Protein AF-A0A1H7JFQ1-F1 (afdb_monomer_lite)

Organism: Olivibacter domesticus (NCBI:txid407022)

Secondary structure 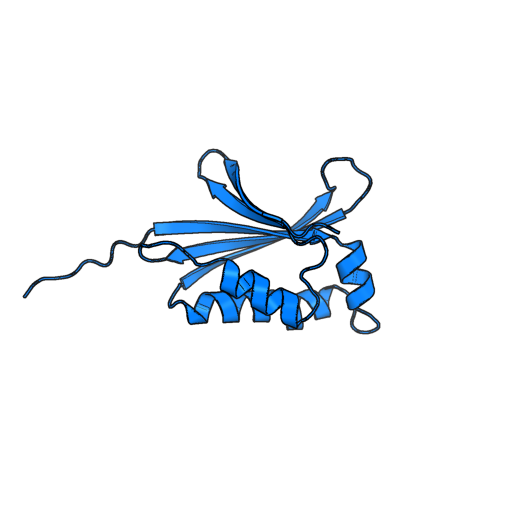(DSSP, 8-state):
--------EEEEEEEEEEHHHHHHHTTTT-HHHHIIIIIHHHHHHHHHTTTPEEEEEEEEEEE-TTSS-EEEEEEEEEEEPSS---HHHHHHHHHHTTTTTT-EEEEEPTTS-EEEEEE---

Structure (mmCIF, N/CA/C/O backbone):
data_AF-A0A1H7JFQ1-F1
#
_entry.id   AF-A0A1H7JFQ1-F1
#
loop_
_atom_site.group_PDB
_atom_site.id
_atom_site.type_symbol
_atom_site.label_atom_id
_atom_site.label_alt_id
_atom_site.label_comp_id
_atom_site.label_asym_id
_atom_site.label_entity_id
_atom_site.label_seq_id
_atom_site.pdbx_PDB_ins_code
_atom_site.Cartn_x
_atom_site.Cartn_y
_atom_site.Cartn_z
_atom_site.occupancy
_atom_site.B_iso_or_equiv
_atom_site.auth_seq_id
_atom_site.auth_comp_id
_atom_site.auth_asym_id
_atom_site.auth_atom_id
_atom_site.pdbx_PDB_model_num
ATOM 1 N N . MET A 1 1 ? 26.469 -10.928 -29.291 1.00 42.22 1 MET A N 1
ATOM 2 C CA . MET A 1 1 ? 25.889 -10.909 -27.932 1.00 42.22 1 MET A CA 1
ATOM 3 C C . MET A 1 1 ? 25.137 -9.595 -27.789 1.00 42.22 1 MET A C 1
ATOM 5 O O . MET A 1 1 ? 25.773 -8.552 -27.781 1.00 42.22 1 MET A O 1
ATOM 9 N N . ILE A 1 2 ? 23.804 -9.613 -27.830 1.00 46.47 2 ILE A N 1
ATOM 10 C CA . ILE A 1 2 ? 23.012 -8.385 -27.673 1.00 46.47 2 ILE A CA 1
ATOM 11 C C . ILE A 1 2 ? 22.909 -8.132 -26.172 1.00 46.47 2 ILE A C 1
ATOM 13 O O . ILE A 1 2 ? 22.222 -8.869 -25.467 1.00 46.47 2 ILE A O 1
ATOM 17 N N . VAL A 1 3 ? 23.624 -7.123 -25.680 1.00 48.66 3 VAL A N 1
ATOM 18 C CA . VAL A 1 3 ? 23.442 -6.617 -24.319 1.00 48.66 3 VAL A CA 1
ATOM 19 C C . VAL A 1 3 ? 22.082 -5.922 -24.296 1.00 48.66 3 VAL A C 1
ATOM 21 O O . VAL A 1 3 ? 21.941 -4.794 -24.762 1.00 48.66 3 VAL A O 1
ATOM 24 N N . LYS A 1 4 ? 21.044 -6.621 -23.824 1.00 49.31 4 LYS A N 1
ATOM 25 C CA . LYS A 1 4 ? 19.767 -5.983 -23.496 1.00 49.31 4 LYS A CA 1
ATOM 26 C C . LYS A 1 4 ? 20.011 -5.139 -22.254 1.00 49.31 4 LYS A C 1
ATOM 28 O O . LYS A 1 4 ? 20.088 -5.686 -21.162 1.00 49.31 4 LYS A O 1
ATOM 33 N N . ILE A 1 5 ? 20.164 -3.831 -22.423 1.00 56.09 5 ILE A N 1
ATOM 34 C CA . ILE A 1 5 ? 20.092 -2.896 -21.302 1.00 56.09 5 ILE A CA 1
ATOM 35 C C . ILE A 1 5 ? 18.609 -2.838 -20.923 1.00 56.09 5 ILE A C 1
ATOM 37 O O . ILE A 1 5 ? 17.814 -2.361 -21.738 1.00 56.09 5 ILE A O 1
ATOM 41 N N . PRO A 1 6 ? 18.189 -3.376 -19.764 1.00 61.12 6 PRO A N 1
ATOM 42 C CA . PRO A 1 6 ? 16.809 -3.230 -19.340 1.00 61.12 6 PRO A CA 1
ATOM 43 C C . PRO A 1 6 ? 16.571 -1.739 -19.106 1.00 61.12 6 PRO A C 1
ATOM 45 O O . PRO A 1 6 ? 17.175 -1.132 -18.226 1.00 61.12 6 PRO A O 1
ATOM 48 N N . TYR A 1 7 ? 15.732 -1.129 -19.939 1.00 71.12 7 TYR A N 1
ATOM 49 C CA . TYR A 1 7 ? 15.293 0.238 -19.708 1.00 71.12 7 TYR A CA 1
ATOM 50 C C . TYR A 1 7 ? 14.453 0.224 -18.431 1.00 71.12 7 TYR A C 1
ATOM 52 O O . TYR A 1 7 ? 13.374 -0.358 -18.413 1.00 71.12 7 TYR A O 1
ATOM 60 N N . THR A 1 8 ? 14.967 0.794 -17.346 1.00 81.25 8 THR A N 1
ATOM 61 C CA . THR A 1 8 ? 14.245 0.934 -16.077 1.00 81.25 8 THR A CA 1
ATOM 62 C C . THR A 1 8 ? 13.858 2.387 -15.869 1.00 81.25 8 THR A C 1
ATOM 64 O O . THR A 1 8 ? 14.660 3.282 -16.124 1.00 81.25 8 THR A O 1
ATOM 67 N N . GLN A 1 9 ? 12.655 2.622 -15.360 1.00 85.06 9 GLN A N 1
ATOM 68 C CA . GLN A 1 9 ? 12.136 3.953 -15.059 1.00 85.06 9 GLN A CA 1
ATOM 69 C C . GLN A 1 9 ? 11.790 4.077 -13.577 1.00 85.06 9 GLN A C 1
ATOM 71 O O . GLN A 1 9 ? 11.383 3.103 -12.936 1.00 85.06 9 GLN A O 1
ATOM 76 N N . VAL A 1 10 ? 11.924 5.294 -13.047 1.00 88.31 10 VAL A N 1
ATOM 77 C CA . VAL A 1 10 ? 11.434 5.621 -11.708 1.00 88.31 10 VAL A CA 1
ATOM 78 C C . VAL A 1 10 ? 9.928 5.853 -11.783 1.00 88.31 10 VAL A C 1
ATOM 80 O O . VAL A 1 10 ? 9.448 6.667 -12.572 1.00 88.31 10 VAL A O 1
ATOM 83 N N . VAL A 1 11 ? 9.171 5.132 -10.961 1.00 89.62 11 VAL A N 1
ATOM 84 C CA . VAL A 1 11 ? 7.719 5.283 -10.840 1.00 89.62 11 VAL A CA 1
ATOM 85 C C . VAL A 1 11 ? 7.396 5.624 -9.398 1.00 89.62 11 VAL A C 1
ATOM 87 O O . VAL A 1 11 ? 7.725 4.863 -8.497 1.00 89.62 11 VAL A O 1
ATOM 90 N N . ASN A 1 12 ? 6.739 6.756 -9.174 1.00 91.94 12 ASN A N 1
ATOM 91 C CA . ASN A 1 12 ? 6.281 7.146 -7.847 1.00 91.94 12 ASN A CA 1
ATOM 92 C C . ASN A 1 12 ? 4.779 6.901 -7.760 1.00 91.94 12 ASN A C 1
ATOM 94 O O . ASN A 1 12 ? 4.018 7.463 -8.553 1.00 91.94 12 ASN A O 1
ATOM 98 N N . ILE A 1 13 ? 4.363 6.071 -6.811 1.00 93.50 13 ILE A N 1
ATOM 99 C CA . ILE A 1 13 ? 2.957 5.861 -6.478 1.00 93.50 13 ILE A CA 1
ATOM 100 C C . ILE A 1 13 ? 2.656 6.409 -5.090 1.00 93.50 13 ILE A C 1
ATOM 102 O O . ILE A 1 13 ? 3.522 6.455 -4.220 1.00 93.50 13 ILE A O 1
ATOM 106 N N . GLN A 1 14 ? 1.416 6.828 -4.903 1.00 94.56 14 GLN A N 1
ATOM 107 C CA . GLN A 1 14 ? 0.880 7.312 -3.647 1.00 94.56 14 GLN A CA 1
ATOM 108 C C . GLN A 1 14 ? -0.436 6.592 -3.394 1.00 94.56 14 GLN A C 1
ATOM 110 O O . GLN A 1 14 ? -1.344 6.682 -4.219 1.00 94.56 14 GLN A O 1
ATOM 115 N N . LEU A 1 15 ? -0.507 5.873 -2.283 1.00 94.81 15 LEU A N 1
ATOM 116 C CA . LEU A 1 15 ? -1.723 5.274 -1.764 1.00 94.81 15 LEU A CA 1
ATOM 117 C C . LEU A 1 15 ? -2.250 6.181 -0.658 1.00 94.81 15 LEU A C 1
ATOM 119 O O . LEU A 1 15 ? -1.498 6.585 0.225 1.00 94.81 15 LEU A O 1
ATOM 123 N N . GLU A 1 16 ? -3.525 6.522 -0.727 1.00 94.19 16 GLU A N 1
ATOM 124 C CA . GLU A 1 16 ? -4.218 7.315 0.278 1.00 94.19 16 GLU A CA 1
ATOM 125 C C . GLU A 1 16 ? -5.319 6.454 0.879 1.00 94.19 16 GLU A C 1
ATOM 127 O O . GLU A 1 16 ? -6.171 5.936 0.153 1.00 94.19 16 GLU A O 1
ATOM 132 N N . PHE A 1 17 ? -5.278 6.317 2.197 1.00 92.88 17 PHE A N 1
ATOM 133 C CA . PHE A 1 17 ? -6.250 5.572 2.976 1.00 92.88 17 PHE A CA 1
ATOM 134 C C . PHE A 1 17 ? -7.001 6.543 3.888 1.00 92.88 17 PHE A C 1
ATOM 136 O O . PHE A 1 17 ? -6.352 7.351 4.561 1.00 92.88 17 PHE A O 1
ATOM 143 N N . PRO A 1 18 ? -8.338 6.480 3.954 1.00 91.62 18 PRO A N 1
ATOM 144 C CA . PRO A 1 18 ? -9.088 7.192 4.978 1.00 91.62 18 PRO A CA 1
ATOM 145 C C . PRO A 1 18 ? -8.666 6.700 6.367 1.00 91.62 18 PRO A C 1
ATOM 147 O O . PRO A 1 18 ? -8.681 5.497 6.640 1.00 91.62 18 PRO A O 1
ATOM 150 N N . LEU A 1 19 ? -8.229 7.617 7.233 1.00 91.00 19 LEU A N 1
ATOM 151 C CA . LEU A 1 19 ? -7.675 7.244 8.537 1.00 91.00 19 LEU A CA 1
ATOM 152 C C . LEU A 1 19 ? -8.742 6.639 9.456 1.00 91.00 19 LEU A C 1
ATOM 154 O O . LEU A 1 19 ? -8.455 5.717 10.206 1.00 91.00 19 LEU A O 1
ATOM 158 N N . ASP A 1 20 ? -9.973 7.133 9.367 1.00 89.19 20 ASP A N 1
ATOM 159 C CA . ASP A 1 20 ? -11.145 6.624 10.081 1.00 89.19 20 ASP A CA 1
ATOM 160 C C . ASP A 1 20 ? -11.429 5.154 9.753 1.00 89.19 20 ASP A C 1
ATOM 162 O O . ASP A 1 20 ? -11.619 4.351 10.663 1.00 89.19 20 ASP A O 1
ATOM 166 N N . VAL A 1 21 ? -11.366 4.787 8.472 1.00 88.81 21 VAL A N 1
ATOM 167 C CA . VAL A 1 21 ? -11.519 3.395 8.026 1.00 88.81 21 VAL A CA 1
ATOM 168 C C . VAL A 1 21 ? -10.388 2.522 8.566 1.00 88.81 21 VAL A C 1
ATOM 170 O O . VAL A 1 21 ? -10.636 1.416 9.041 1.00 88.81 21 VAL A O 1
ATOM 173 N N . LEU A 1 22 ? -9.141 3.002 8.519 1.00 89.94 22 LEU A N 1
ATOM 174 C CA . LEU A 1 22 ? -8.015 2.241 9.064 1.00 89.94 22 LEU A CA 1
ATOM 175 C C . LEU A 1 22 ? -8.134 2.048 10.575 1.00 89.94 22 LEU A C 1
ATOM 177 O O . LEU A 1 22 ? -7.870 0.952 11.057 1.00 89.94 22 LEU A O 1
ATOM 181 N N . VAL A 1 23 ? -8.555 3.073 11.317 1.00 89.81 23 VAL A N 1
ATOM 182 C CA . VAL A 1 23 ? -8.765 2.988 12.769 1.00 89.81 23 VAL A CA 1
ATOM 183 C C . VAL A 1 23 ? -9.875 1.992 13.106 1.00 89.81 23 VAL A C 1
ATOM 185 O O . VAL A 1 23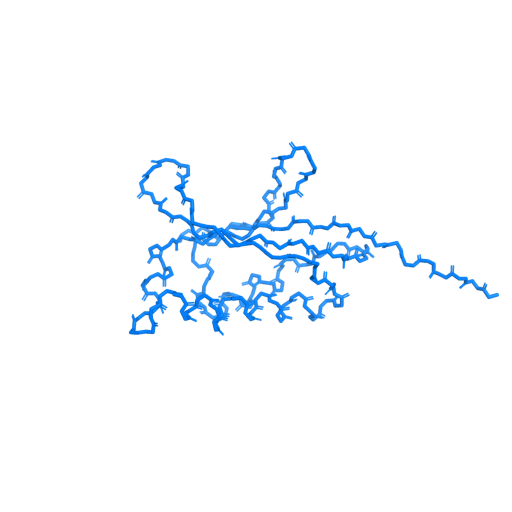 ? -9.699 1.2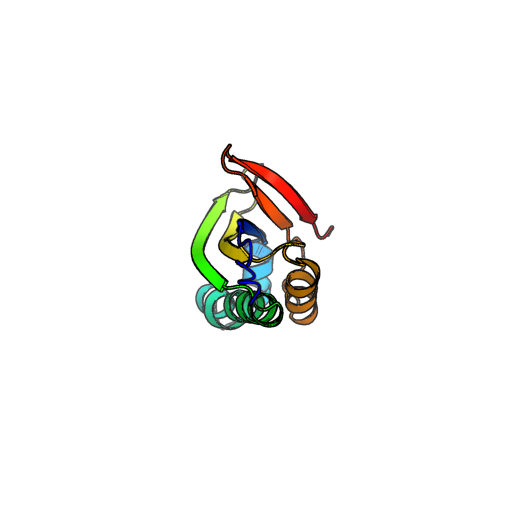00 14.026 1.00 89.81 23 VAL A O 1
ATOM 188 N N . GLU A 1 24 ? -10.972 1.973 12.342 1.00 89.44 24 GLU A N 1
ATOM 189 C CA . GLU A 1 24 ? -12.047 0.984 12.504 1.00 89.44 24 GLU A CA 1
ATOM 190 C C . GLU A 1 24 ? -11.528 -0.453 12.323 1.00 89.44 24 GLU A C 1
ATOM 192 O O . GLU A 1 24 ? -11.863 -1.338 13.106 1.00 89.44 24 GLU A O 1
ATOM 197 N N . LEU A 1 25 ? -10.654 -0.674 11.335 1.00 87.88 25 LEU A N 1
ATOM 198 C CA . LEU A 1 25 ? -10.048 -1.981 11.052 1.00 87.88 25 LEU A CA 1
ATOM 199 C C . LEU A 1 25 ? -8.904 -2.360 12.002 1.00 87.88 25 LEU A C 1
ATOM 201 O O . LEU A 1 25 ? -8.518 -3.525 12.051 1.00 87.88 25 LEU A O 1
ATOM 205 N N . SER A 1 26 ? -8.346 -1.393 12.731 1.00 86.94 26 SER A N 1
ATOM 206 C CA . SER A 1 26 ? -7.188 -1.612 13.605 1.00 86.94 26 SER A CA 1
ATOM 207 C C . SER A 1 26 ? -7.542 -2.273 14.940 1.00 86.94 26 SER A C 1
ATOM 209 O O . SER A 1 26 ? -6.635 -2.703 15.658 1.00 86.94 26 SER A O 1
ATOM 211 N N . GLU A 1 27 ? -8.838 -2.343 15.270 1.00 82.06 27 GLU A N 1
ATOM 212 C CA . GLU A 1 27 ? -9.396 -2.927 16.497 1.00 82.06 27 GLU A CA 1
ATOM 213 C C . GLU A 1 27 ? -8.494 -2.680 17.732 1.00 82.06 27 GLU A C 1
ATOM 215 O O . GLU A 1 27 ? -8.149 -1.539 18.041 1.00 82.06 27 GLU A O 1
ATOM 220 N N . GLU A 1 28 ? -8.086 -3.740 18.438 1.00 81.62 28 GLU A N 1
ATOM 221 C CA . GLU A 1 28 ? -7.242 -3.670 19.639 1.00 81.62 28 GLU A CA 1
ATOM 222 C C . GLU A 1 28 ? -5.734 -3.586 19.338 1.00 81.62 28 GLU A C 1
ATOM 224 O O . GLU A 1 28 ? -4.945 -3.304 20.240 1.00 81.62 28 GLU A O 1
ATOM 229 N N . ARG A 1 29 ? -5.308 -3.825 18.087 1.00 83.88 29 ARG A N 1
ATOM 230 C CA . ARG A 1 29 ? -3.883 -3.828 17.693 1.00 83.88 29 ARG A CA 1
ATOM 231 C C . ARG A 1 29 ? -3.330 -2.415 17.528 1.00 83.88 29 ARG A C 1
ATOM 233 O O . ARG A 1 29 ? -2.130 -2.206 17.675 1.00 83.88 29 ARG A O 1
ATOM 240 N N . GLY A 1 30 ? -4.205 -1.451 17.257 1.00 88.19 30 GLY A N 1
ATOM 241 C CA . GLY A 1 30 ? -3.829 -0.065 17.017 1.00 88.19 30 GLY A CA 1
ATOM 242 C C . GLY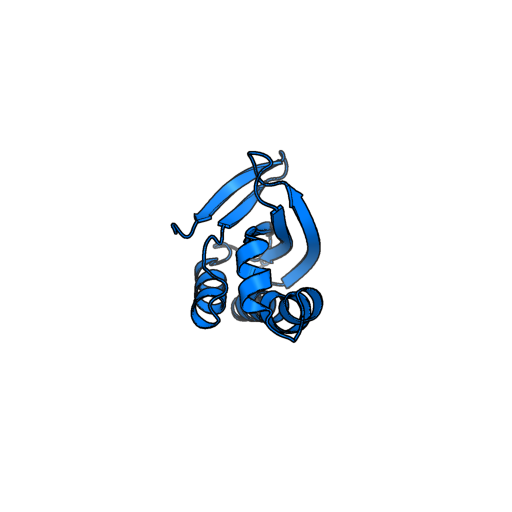 A 1 30 ? -3.375 0.190 15.579 1.00 88.19 30 GLY A C 1
ATOM 243 O O . GLY A 1 30 ? -3.061 -0.724 14.810 1.00 88.19 30 GLY A O 1
ATOM 244 N N . LEU A 1 31 ? -3.388 1.471 15.208 1.00 89.56 31 LEU A N 1
ATOM 245 C CA . LEU A 1 31 ? -3.139 1.912 13.838 1.00 89.56 31 LEU A CA 1
ATOM 246 C C . LEU A 1 31 ? -1.716 1.585 13.376 1.00 89.56 31 LEU A C 1
ATOM 248 O O . LEU A 1 31 ? -1.547 1.072 12.274 1.00 89.56 31 LEU A O 1
ATOM 252 N N . ASP A 1 32 ? -0.716 1.839 14.221 1.00 90.38 32 ASP A N 1
ATOM 253 C CA . ASP A 1 32 ? 0.693 1.638 13.872 1.00 90.38 32 ASP A CA 1
ATOM 254 C C . ASP A 1 32 ? 0.967 0.170 13.511 1.00 90.38 32 ASP A C 1
ATOM 256 O O . ASP A 1 32 ? 1.470 -0.115 12.426 1.00 90.38 32 ASP A O 1
ATOM 260 N N . SER A 1 33 ? 0.525 -0.774 14.352 1.00 91.31 33 SER A N 1
ATOM 261 C CA . SER A 1 33 ? 0.656 -2.209 14.073 1.00 91.31 33 SER A CA 1
ATOM 262 C C . SER A 1 33 ? -0.108 -2.631 12.820 1.00 91.31 33 SER A C 1
ATOM 264 O O . SER A 1 33 ? 0.410 -3.406 12.026 1.00 91.31 33 SER A O 1
ATOM 266 N N . THR A 1 34 ? -1.313 -2.107 12.597 1.00 91.81 34 THR A N 1
ATOM 267 C CA . THR A 1 34 ? -2.108 -2.441 11.402 1.00 91.81 34 THR A CA 1
ATOM 268 C C . THR A 1 34 ? -1.423 -1.959 10.120 1.00 91.81 34 THR A C 1
ATOM 270 O O . THR A 1 34 ? -1.400 -2.652 9.101 1.00 91.81 34 THR A O 1
ATOM 273 N N . VAL A 1 35 ? -0.814 -0.775 10.153 1.00 92.44 35 VAL A N 1
ATOM 274 C CA . VAL A 1 35 ? -0.092 -0.232 9.000 1.00 92.44 35 VAL A CA 1
ATOM 275 C C . VAL A 1 35 ? 1.205 -1.001 8.748 1.00 92.44 35 VAL A C 1
ATOM 277 O O . VAL A 1 35 ? 1.451 -1.411 7.610 1.00 92.44 35 VAL A O 1
ATOM 280 N N . ASP A 1 36 ? 2.008 -1.224 9.787 1.00 92.19 36 ASP A N 1
ATOM 281 C CA . ASP A 1 36 ? 3.336 -1.831 9.667 1.00 92.19 36 ASP A CA 1
ATOM 282 C C . ASP A 1 36 ? 3.289 -3.343 9.415 1.00 92.19 36 ASP A C 1
ATOM 284 O O . ASP A 1 36 ? 4.131 -3.870 8.682 1.00 92.19 36 ASP A O 1
ATOM 288 N N . GLU A 1 37 ? 2.314 -4.051 9.990 1.00 92.25 37 GLU A N 1
ATOM 289 C CA . GLU A 1 37 ? 2.231 -5.515 9.917 1.00 92.25 37 GLU A CA 1
ATOM 290 C C . GLU A 1 37 ? 1.291 -6.012 8.813 1.00 92.25 37 GLU A C 1
ATOM 292 O O . GLU A 1 37 ? 1.522 -7.098 8.275 1.00 92.25 37 GLU A O 1
ATOM 297 N N . ASP A 1 38 ? 0.285 -5.222 8.419 1.00 92.44 38 ASP A N 1
ATOM 298 C CA . ASP A 1 38 ? -0.701 -5.645 7.422 1.00 92.44 38 ASP A CA 1
ATOM 299 C C . ASP A 1 38 ? -0.602 -4.815 6.128 1.00 92.44 38 ASP A C 1
ATOM 301 O O . ASP A 1 38 ? -0.296 -5.358 5.061 1.00 92.44 38 ASP A O 1
ATOM 305 N N . VAL A 1 39 ? -0.784 -3.490 6.189 1.00 93.06 39 VAL A N 1
ATOM 306 C CA . VAL A 1 39 ? -0.865 -2.645 4.977 1.00 93.06 39 VAL A CA 1
ATOM 307 C C . VAL A 1 39 ? 0.455 -2.605 4.200 1.00 93.06 39 VAL A C 1
ATOM 309 O O . VAL A 1 39 ? 0.478 -2.910 3.001 1.00 93.06 39 VAL A O 1
ATOM 312 N N . ILE A 1 40 ? 1.564 -2.234 4.849 1.00 95.06 40 ILE A N 1
ATOM 313 C CA . ILE A 1 40 ? 2.876 -2.107 4.197 1.00 95.06 40 ILE A CA 1
ATOM 314 C C . ILE A 1 40 ? 3.329 -3.453 3.601 1.00 95.06 40 ILE A C 1
ATOM 316 O O . ILE A 1 40 ? 3.672 -3.479 2.410 1.00 95.06 40 ILE A O 1
ATOM 320 N N . PRO A 1 41 ? 3.281 -4.585 4.334 1.00 95.06 41 PRO A N 1
ATOM 321 C CA . PRO A 1 41 ? 3.681 -5.880 3.795 1.00 95.06 41 PRO A CA 1
ATOM 322 C C . PRO A 1 41 ? 2.825 -6.337 2.613 1.00 95.06 41 PRO A C 1
ATOM 324 O O . PRO A 1 41 ? 3.370 -6.892 1.654 1.00 95.06 41 PRO A O 1
ATOM 327 N N . LEU A 1 42 ? 1.512 -6.070 2.619 1.00 95.00 42 LEU A N 1
ATOM 328 C CA . LEU A 1 42 ? 0.634 -6.382 1.486 1.00 95.00 42 LEU A CA 1
ATOM 329 C C . LEU A 1 42 ? 1.029 -5.600 0.231 1.00 95.00 42 LEU A C 1
ATOM 331 O O . LEU A 1 42 ? 1.167 -6.191 -0.846 1.00 95.00 42 LEU A O 1
ATOM 335 N N . VAL A 1 43 ? 1.272 -4.293 0.366 1.00 93.88 43 VAL A N 1
ATOM 336 C CA . VAL A 1 43 ? 1.714 -3.441 -0.748 1.00 93.88 43 VAL A CA 1
ATOM 337 C C . VAL A 1 43 ? 3.071 -3.908 -1.274 1.00 93.88 43 VAL A C 1
ATOM 339 O O . VAL A 1 43 ? 3.240 -4.080 -2.484 1.00 93.88 43 VAL A O 1
ATOM 342 N N . HIS A 1 44 ? 4.028 -4.179 -0.382 1.00 94.69 44 HIS A N 1
ATOM 343 C CA . HIS A 1 44 ? 5.364 -4.656 -0.753 1.00 94.69 44 HIS A CA 1
ATOM 344 C C . HIS A 1 44 ? 5.300 -5.983 -1.491 1.00 94.69 44 HIS A C 1
ATOM 346 O O . HIS A 1 44 ? 5.868 -6.113 -2.574 1.00 94.69 44 HIS A O 1
ATOM 352 N N . LYS A 1 45 ? 4.559 -6.953 -0.952 1.00 93.56 45 LYS A N 1
ATOM 353 C CA . LYS A 1 45 ? 4.379 -8.262 -1.577 1.00 93.56 45 LYS A CA 1
ATOM 354 C C . LYS A 1 45 ? 3.766 -8.121 -2.970 1.00 93.56 45 LYS A C 1
ATOM 356 O O . LYS A 1 45 ? 4.294 -8.698 -3.920 1.00 93.56 45 LYS A O 1
ATOM 361 N N . ALA A 1 46 ? 2.716 -7.311 -3.119 1.00 92.06 46 ALA A N 1
ATOM 362 C CA . ALA A 1 46 ? 2.067 -7.065 -4.406 1.00 92.06 46 ALA A CA 1
ATOM 363 C C . ALA A 1 46 ? 3.004 -6.415 -5.444 1.00 92.06 46 ALA A C 1
ATOM 365 O O . ALA A 1 46 ? 2.925 -6.738 -6.631 1.00 92.06 46 ALA A O 1
ATOM 366 N N . ILE A 1 47 ? 3.922 -5.543 -5.019 1.00 91.19 47 ILE A N 1
ATOM 367 C CA . ILE A 1 47 ? 4.940 -4.936 -5.893 1.00 91.19 47 ILE A CA 1
ATOM 368 C C . ILE A 1 47 ? 6.027 -5.952 -6.266 1.00 91.19 47 ILE A C 1
ATOM 370 O O . ILE A 1 47 ? 6.375 -6.082 -7.441 1.00 91.19 47 ILE A O 1
ATOM 374 N N . LEU A 1 48 ? 6.540 -6.704 -5.290 1.00 88.94 48 LEU A N 1
ATOM 375 C CA . LEU A 1 48 ? 7.620 -7.673 -5.494 1.00 88.94 48 LEU A CA 1
ATOM 376 C C . LEU A 1 48 ? 7.206 -8.818 -6.427 1.00 88.94 48 LEU A C 1
ATOM 378 O O . LEU A 1 48 ? 8.035 -9.295 -7.200 1.00 88.94 48 LEU A O 1
ATOM 382 N N . THR A 1 49 ? 5.920 -9.200 -6.449 1.00 87.62 49 THR A N 1
ATOM 383 C CA . THR A 1 49 ? 5.404 -10.186 -7.424 1.00 87.62 49 THR A CA 1
ATOM 384 C C . THR A 1 49 ? 5.572 -9.762 -8.889 1.00 87.62 49 THR A C 1
ATOM 386 O O . THR A 1 49 ? 5.498 -10.602 -9.782 1.00 87.62 49 THR A O 1
ATOM 389 N N . GLN A 1 50 ? 5.830 -8.477 -9.151 1.00 85.50 50 GLN A N 1
ATOM 390 C CA . GLN A 1 50 ? 5.986 -7.914 -10.493 1.00 85.50 50 GLN A CA 1
ATOM 391 C C . GLN A 1 50 ? 7.457 -7.726 -10.901 1.00 85.50 50 GLN A C 1
ATOM 393 O O . GLN A 1 50 ? 7.726 -7.091 -11.919 1.00 85.50 50 GLN A O 1
ATOM 398 N N . ASN A 1 51 ? 8.417 -8.260 -10.131 1.00 82.94 51 ASN A N 1
ATOM 399 C CA . ASN A 1 51 ? 9.861 -8.043 -10.324 1.00 82.94 51 ASN A CA 1
ATOM 400 C C . ASN A 1 51 ? 10.256 -6.551 -10.319 1.00 82.94 51 ASN A C 1
ATOM 402 O O . ASN A 1 51 ? 11.162 -6.128 -11.041 1.00 82.94 51 ASN A O 1
ATOM 406 N N . ILE A 1 52 ? 9.554 -5.745 -9.519 1.00 88.94 52 ILE A N 1
ATOM 407 C CA . ILE A 1 52 ? 9.799 -4.310 -9.357 1.00 88.94 52 ILE A CA 1
ATOM 408 C C . ILE A 1 52 ? 10.594 -4.079 -8.075 1.00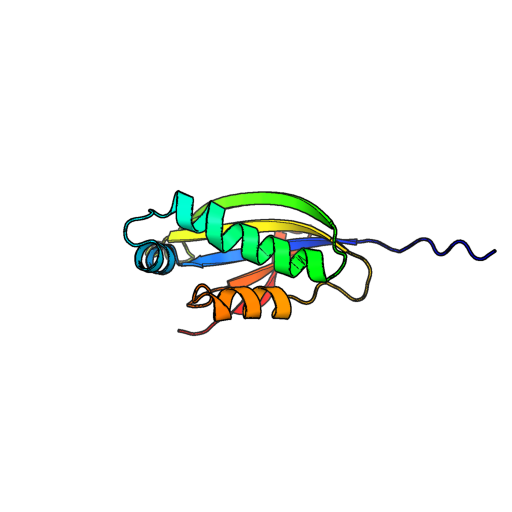 88.94 52 ILE A C 1
ATOM 410 O O . ILE A 1 52 ? 10.309 -4.676 -7.038 1.00 88.94 52 ILE A O 1
ATOM 414 N N . ILE A 1 53 ? 11.576 -3.181 -8.137 1.00 89.38 53 ILE A N 1
ATOM 415 C CA . ILE A 1 53 ? 12.398 -2.823 -6.981 1.00 89.38 53 ILE A CA 1
ATOM 416 C C . ILE A 1 53 ? 11.757 -1.635 -6.267 1.00 89.38 53 ILE A C 1
ATOM 418 O O . ILE A 1 53 ? 11.498 -0.599 -6.884 1.00 89.38 53 ILE A O 1
ATOM 422 N N . ILE A 1 54 ? 11.550 -1.761 -4.959 1.00 91.94 54 ILE A N 1
ATOM 423 C CA . ILE A 1 54 ? 11.182 -0.639 -4.093 1.00 91.94 54 ILE A CA 1
ATOM 424 C C . ILE A 1 54 ? 12.462 0.119 -3.740 1.00 91.94 54 ILE A C 1
ATOM 426 O O . ILE A 1 54 ? 13.398 -0.455 -3.191 1.00 91.94 54 ILE A O 1
ATOM 430 N N . ARG A 1 55 ? 12.522 1.405 -4.091 1.00 92.06 55 ARG A N 1
ATOM 431 C CA . ARG A 1 55 ? 13.682 2.270 -3.836 1.00 92.06 55 ARG A CA 1
ATOM 432 C C . ARG A 1 55 ? 13.547 3.026 -2.523 1.00 92.06 55 ARG A C 1
ATOM 434 O O . ARG A 1 55 ? 14.524 3.158 -1.798 1.00 92.06 55 ARG A O 1
ATOM 441 N N . ASN A 1 56 ? 12.369 3.592 -2.278 1.00 93.06 56 ASN A N 1
ATOM 442 C CA . ASN A 1 56 ? 12.092 4.378 -1.084 1.00 93.06 56 ASN A CA 1
ATOM 443 C C . ASN A 1 56 ? 10.606 4.311 -0.743 1.00 93.06 56 ASN A C 1
ATOM 445 O O . ASN A 1 56 ? 9.769 4.163 -1.638 1.00 93.06 56 ASN A O 1
ATOM 449 N N . THR A 1 57 ? 10.299 4.471 0.535 1.00 94.50 57 THR A N 1
ATOM 450 C CA . THR A 1 57 ? 8.937 4.547 1.055 1.00 94.50 57 THR A CA 1
ATOM 451 C C . THR A 1 57 ? 8.834 5.713 2.019 1.00 94.50 57 THR A C 1
ATOM 453 O O . THR A 1 57 ? 9.767 5.973 2.772 1.00 94.50 57 THR A O 1
ATOM 456 N N . GLU A 1 58 ? 7.703 6.398 2.017 1.00 94.62 58 GLU A N 1
ATOM 457 C CA . GLU A 1 58 ? 7.406 7.484 2.947 1.00 94.62 58 GLU A CA 1
ATOM 458 C C . GLU A 1 58 ? 5.973 7.314 3.440 1.00 94.62 58 GLU A C 1
ATOM 460 O O . GLU A 1 58 ? 5.083 6.966 2.660 1.00 94.62 58 GLU A O 1
ATOM 465 N N . LEU A 1 59 ? 5.762 7.546 4.730 1.00 94.31 59 LEU A N 1
ATOM 466 C CA . LEU A 1 59 ? 4.459 7.478 5.367 1.00 94.31 59 LEU A CA 1
ATOM 467 C C . LEU A 1 59 ? 4.185 8.815 6.048 1.00 94.31 59 LEU A C 1
ATOM 469 O O . LEU A 1 59 ? 5.024 9.318 6.793 1.00 94.31 59 LEU A O 1
ATOM 473 N N . GLU A 1 60 ? 3.025 9.397 5.776 1.00 93.50 60 GLU A N 1
ATOM 474 C CA . GLU A 1 60 ? 2.636 10.700 6.306 1.00 93.50 60 GLU A CA 1
ATOM 475 C C . GLU A 1 60 ? 1.127 10.727 6.554 1.00 93.50 60 GLU A C 1
ATOM 477 O O . GLU A 1 60 ? 0.356 10.214 5.746 1.00 93.50 60 GLU A O 1
ATOM 482 N N . ILE A 1 61 ? 0.687 11.352 7.646 1.00 91.31 61 ILE A N 1
ATOM 483 C CA . ILE A 1 61 ? -0.735 11.631 7.876 1.00 91.31 61 ILE A CA 1
ATOM 484 C C . ILE A 1 61 ? -1.008 13.064 7.435 1.00 91.31 61 ILE A C 1
ATOM 486 O O . ILE A 1 61 ? -0.399 14.008 7.939 1.00 91.31 61 ILE A O 1
ATOM 490 N N . LEU A 1 62 ? -1.937 13.228 6.498 1.00 89.12 62 LEU A N 1
ATOM 491 C CA . LEU A 1 62 ? -2.331 14.524 5.961 1.00 89.12 62 LEU A CA 1
ATOM 492 C C . LEU A 1 62 ? -3.811 14.792 6.210 1.00 89.12 62 LEU A C 1
ATOM 494 O O . LEU A 1 62 ? -4.631 13.882 6.307 1.00 89.12 62 LEU A O 1
ATOM 498 N N . TRP A 1 63 ? -4.177 16.069 6.254 1.00 78.88 63 TRP A N 1
ATOM 499 C CA . TRP A 1 63 ? -5.579 16.464 6.179 1.00 78.88 63 TRP A CA 1
ATOM 500 C C . TRP A 1 63 ? -6.066 16.316 4.736 1.00 78.88 63 TRP A C 1
ATOM 502 O O . TRP A 1 63 ? -5.461 16.851 3.804 1.00 78.88 63 TRP A O 1
ATOM 512 N N . GLY A 1 64 ? -7.165 15.591 4.546 1.00 67.31 64 GLY A N 1
ATOM 513 C CA . GLY A 1 64 ? -7.823 15.423 3.258 1.00 67.31 64 GLY A CA 1
ATOM 514 C C . GLY A 1 64 ? -8.301 16.757 2.681 1.00 67.31 64 GLY A C 1
ATOM 515 O O . GLY A 1 64 ? -8.519 17.743 3.396 1.00 67.31 64 GLY A O 1
ATOM 516 N N . LYS A 1 65 ? -8.477 16.801 1.354 1.00 59.84 65 LYS A N 1
ATOM 517 C CA . LYS A 1 65 ? -9.022 17.978 0.659 1.00 59.84 65 LYS A CA 1
ATOM 518 C C . LYS A 1 65 ? -10.441 18.254 1.175 1.00 59.84 65 LYS A C 1
ATOM 520 O O . LYS A 1 65 ? -11.374 17.573 0.774 1.00 59.84 65 LYS A O 1
ATOM 525 N N . GLY A 1 66 ? -10.585 19.241 2.061 1.00 58.34 66 GLY A N 1
ATOM 526 C CA . GLY A 1 66 ? -11.855 19.576 2.721 1.00 58.34 66 GLY A CA 1
ATOM 527 C C . GLY A 1 66 ? -11.802 19.651 4.254 1.00 58.34 66 GLY A C 1
ATOM 528 O O . GLY A 1 66 ? -12.825 19.939 4.859 1.00 58.34 66 GLY A O 1
ATOM 529 N N . GLN A 1 67 ? -10.636 19.429 4.879 1.00 55.66 67 GLN A N 1
ATOM 530 C CA . GLN A 1 67 ? -10.355 19.608 6.322 1.00 55.66 67 GLN A CA 1
ATOM 531 C C . GLN A 1 67 ? -11.133 18.725 7.319 1.00 55.66 67 GLN A C 1
ATOM 533 O O . GLN A 1 67 ? -10.801 18.744 8.499 1.00 55.66 67 GLN A O 1
ATOM 538 N N . LEU A 1 68 ? -12.106 17.919 6.886 1.00 62.69 68 LEU A N 1
ATOM 539 C CA . LEU A 1 68 ? -12.924 17.106 7.801 1.00 62.69 68 LEU A CA 1
ATOM 540 C C . LEU A 1 68 ? -12.447 15.659 7.989 1.00 62.69 68 LEU A C 1
ATOM 542 O O . LEU A 1 68 ? -12.897 15.005 8.923 1.00 62.69 68 LEU A O 1
ATOM 546 N N . GLN A 1 69 ? -11.532 15.158 7.156 1.00 74.88 69 GLN A N 1
ATOM 547 C CA . GLN A 1 69 ? -11.070 13.768 7.225 1.00 74.88 69 GLN A CA 1
ATOM 548 C C . GLN A 1 69 ? -9.552 13.702 7.083 1.00 74.88 69 GLN A C 1
ATOM 550 O O . GLN A 1 69 ? -8.983 14.316 6.178 1.00 74.88 69 GLN A O 1
ATOM 555 N N . GLN A 1 70 ? -8.891 12.984 7.988 1.00 88.75 70 GLN A N 1
ATOM 556 C CA . GLN A 1 70 ? -7.463 12.692 7.885 1.00 88.75 70 GLN A CA 1
ATOM 557 C C . GLN A 1 70 ? -7.251 11.495 6.959 1.00 88.75 70 GLN A C 1
ATOM 559 O O . GLN A 1 70 ? -8.056 10.565 6.927 1.00 88.75 70 GLN A O 1
ATOM 564 N N . VAL A 1 71 ? -6.164 11.527 6.198 1.00 91.75 71 VAL A N 1
ATOM 565 C CA . VAL A 1 71 ? -5.758 10.455 5.294 1.00 91.75 71 VAL A CA 1
ATOM 566 C C . VAL A 1 71 ? -4.345 10.008 5.639 1.00 91.75 71 VAL A C 1
ATOM 568 O O . VAL A 1 71 ? -3.445 10.834 5.806 1.00 91.75 71 VAL A O 1
ATOM 571 N N . LEU A 1 72 ? -4.145 8.697 5.721 1.00 93.94 72 LEU A N 1
ATOM 572 C CA . LEU A 1 72 ? -2.816 8.106 5.744 1.00 93.94 72 LEU A CA 1
ATOM 573 C C . LEU A 1 72 ? -2.307 8.037 4.306 1.00 93.94 72 LEU A C 1
ATOM 575 O O . LEU A 1 72 ? -2.930 7.424 3.438 1.00 93.94 72 LEU A O 1
ATOM 579 N N . VAL A 1 73 ? -1.172 8.671 4.051 1.00 94.19 73 VAL A N 1
ATOM 580 C CA . VAL A 1 73 ? -0.540 8.726 2.742 1.00 94.19 73 VAL A CA 1
ATOM 581 C C . VAL A 1 73 ? 0.712 7.874 2.763 1.00 94.19 73 VAL A C 1
ATOM 583 O O . VAL A 1 73 ? 1.698 8.204 3.417 1.00 94.19 73 VAL A O 1
ATOM 586 N N . TYR A 1 74 ? 0.679 6.790 1.995 1.00 95.62 74 TYR A N 1
ATOM 587 C CA . TYR A 1 74 ? 1.812 5.908 1.793 1.00 95.62 74 TYR A CA 1
ATOM 588 C C . TYR A 1 74 ? 2.392 6.096 0.393 1.00 95.62 74 TYR A C 1
ATOM 590 O O . TYR A 1 74 ? 1.773 5.751 -0.617 1.00 95.62 74 TYR A O 1
ATOM 598 N N . ARG A 1 75 ? 3.588 6.679 0.315 1.00 94.81 75 ARG A N 1
ATOM 599 C CA . ARG A 1 75 ? 4.294 6.928 -0.943 1.00 94.81 75 ARG A CA 1
ATOM 600 C C . ARG A 1 75 ? 5.354 5.868 -1.154 1.00 94.81 75 ARG A C 1
ATOM 602 O O . ARG A 1 75 ? 6.138 5.569 -0.259 1.00 94.81 75 ARG A O 1
ATOM 609 N N . VAL A 1 76 ? 5.413 5.348 -2.373 1.00 94.50 76 VAL A N 1
ATOM 610 C CA . VAL A 1 76 ? 6.395 4.342 -2.766 1.00 94.50 76 VAL A CA 1
ATOM 611 C C . VAL A 1 76 ? 7.067 4.771 -4.065 1.00 94.50 76 VAL A C 1
ATOM 613 O O . VAL A 1 76 ? 6.416 4.971 -5.093 1.00 94.50 76 VAL A O 1
ATOM 616 N N . SER A 1 77 ? 8.388 4.902 -4.018 1.00 92.94 77 SER A N 1
ATOM 617 C CA . SER A 1 77 ? 9.241 5.117 -5.183 1.00 92.94 77 SER A CA 1
ATOM 618 C C . SER A 1 77 ? 9.779 3.780 -5.668 1.00 92.94 77 SER A C 1
ATOM 620 O O . SER A 1 77 ? 10.407 3.039 -4.914 1.00 92.94 77 SER A O 1
ATOM 622 N N . LEU A 1 78 ? 9.570 3.489 -6.944 1.00 91.69 78 LEU A N 1
ATOM 623 C CA . LEU A 1 78 ? 9.848 2.202 -7.566 1.00 91.69 78 LEU A CA 1
ATOM 624 C C . LEU A 1 78 ? 10.829 2.353 -8.722 1.00 91.69 78 LEU A C 1
ATOM 626 O O . LEU A 1 78 ? 10.837 3.380 -9.399 1.00 91.69 78 LEU A O 1
ATOM 630 N N . ILE A 1 79 ? 11.601 1.305 -8.990 1.00 89.31 79 ILE A N 1
ATOM 631 C CA . ILE A 1 79 ? 12.373 1.134 -10.224 1.00 89.31 79 ILE A CA 1
ATOM 632 C C . ILE A 1 79 ? 11.751 -0.045 -10.976 1.00 89.31 79 ILE A C 1
ATOM 634 O O . ILE A 1 79 ? 11.829 -1.187 -10.520 1.00 89.31 79 ILE A O 1
ATOM 638 N N . ALA A 1 80 ? 11.107 0.240 -12.110 1.00 85.62 80 ALA A N 1
ATOM 639 C CA . ALA A 1 80 ? 10.346 -0.743 -12.883 1.00 85.62 80 ALA A CA 1
ATOM 640 C C . ALA A 1 80 ? 10.725 -0.711 -14.376 1.00 85.62 80 ALA A C 1
ATOM 642 O O . ALA A 1 80 ? 10.922 0.378 -14.923 1.00 85.62 80 ALA A O 1
ATOM 643 N N . PRO A 1 81 ? 10.803 -1.861 -15.069 1.00 81.56 81 PRO A N 1
ATOM 644 C CA . PRO A 1 81 ? 10.894 -1.898 -16.527 1.00 81.56 81 PRO A CA 1
ATOM 645 C C . PRO A 1 81 ? 9.527 -1.599 -17.188 1.00 81.56 81 PRO A C 1
ATOM 647 O O . PRO A 1 81 ? 8.486 -1.856 -16.583 1.00 81.56 81 PRO A O 1
ATOM 650 N N . PRO A 1 82 ? 9.479 -1.063 -18.422 1.00 76.81 82 PRO A N 1
ATOM 651 C CA . PRO A 1 82 ? 8.257 -1.018 -19.221 1.00 76.81 82 PRO A CA 1
ATOM 652 C C . PRO A 1 82 ? 7.827 -2.413 -19.720 1.00 76.81 82 PRO A C 1
ATOM 654 O O . PRO A 1 82 ? 8.694 -3.245 -19.994 1.00 76.81 82 PRO A O 1
ATOM 657 N N . PRO A 1 83 ? 6.521 -2.640 -19.969 1.00 62.97 83 PRO A N 1
ATOM 658 C CA . PRO A 1 83 ? 5.406 -1.750 -19.658 1.00 62.97 83 PRO A CA 1
ATOM 659 C C . PRO A 1 83 ? 5.085 -1.742 -18.153 1.00 62.97 83 PRO A C 1
ATOM 661 O O . PRO A 1 83 ? 5.197 -2.741 -17.458 1.00 62.97 83 PRO A O 1
ATOM 664 N N . THR A 1 84 ? 4.736 -0.544 -17.696 1.00 72.94 84 THR A N 1
ATOM 665 C CA . THR A 1 84 ? 4.590 -0.027 -16.326 1.00 72.94 84 THR A CA 1
ATOM 666 C C . THR A 1 84 ? 3.881 -0.932 -15.301 1.00 72.94 84 THR A C 1
ATOM 668 O O . THR A 1 84 ? 3.021 -1.729 -15.657 1.00 72.94 84 THR A O 1
ATOM 671 N N . LEU A 1 85 ? 4.193 -0.694 -14.014 1.00 80.56 85 LEU A N 1
ATOM 672 C CA . LEU A 1 85 ? 3.522 -1.201 -12.804 1.00 80.56 85 LEU A CA 1
ATOM 673 C C . LEU A 1 85 ? 2.015 -1.456 -12.991 1.00 80.56 85 LEU A C 1
ATOM 675 O O . LEU A 1 85 ? 1.253 -0.527 -13.266 1.00 80.56 85 LEU A O 1
ATOM 679 N N . ASN A 1 86 ? 1.584 -2.687 -12.716 1.00 86.44 86 ASN A N 1
ATOM 680 C CA . ASN A 1 86 ? 0.177 -3.036 -12.587 1.00 86.44 86 ASN A CA 1
ATOM 681 C C . ASN A 1 86 ? -0.302 -2.743 -11.157 1.00 86.44 86 ASN A C 1
ATOM 683 O O . ASN A 1 86 ? -0.043 -3.499 -10.217 1.00 86.44 86 ASN A O 1
ATOM 687 N N . VAL A 1 87 ? -1.029 -1.638 -10.994 1.00 89.25 87 VAL A N 1
ATOM 688 C CA . VAL A 1 87 ? -1.619 -1.246 -9.703 1.00 89.25 87 VAL A CA 1
ATOM 689 C C . VAL A 1 87 ? -2.771 -2.162 -9.285 1.00 89.25 87 VAL A C 1
ATOM 691 O O . VAL A 1 87 ? -3.040 -2.284 -8.093 1.00 89.25 87 VAL A O 1
ATOM 694 N N . GLY A 1 88 ? -3.390 -2.885 -10.223 1.00 90.62 88 GLY A N 1
ATOM 695 C CA . GLY A 1 88 ? -4.455 -3.842 -9.924 1.00 90.62 88 GLY A CA 1
ATOM 696 C C . GLY A 1 88 ? -4.022 -4.932 -8.941 1.00 90.62 88 GLY A C 1
ATOM 697 O O . GLY A 1 88 ? -4.802 -5.303 -8.074 1.00 90.62 88 GLY A O 1
ATOM 698 N N . CYS A 1 89 ? -2.762 -5.382 -8.991 1.00 90.19 89 CYS A N 1
ATOM 699 C CA . CYS A 1 89 ? -2.245 -6.351 -8.018 1.00 90.19 89 CYS A CA 1
ATOM 700 C C . CYS A 1 89 ? -2.221 -5.787 -6.589 1.00 90.19 89 CYS A C 1
ATOM 702 O O . CYS A 1 89 ? -2.510 -6.511 -5.642 1.00 90.19 89 CYS A O 1
ATOM 704 N N . ILE A 1 90 ? -1.899 -4.498 -6.438 1.00 92.38 90 ILE A N 1
ATOM 705 C CA . ILE A 1 90 ? -1.868 -3.816 -5.138 1.00 92.38 90 ILE A CA 1
ATOM 706 C C . ILE A 1 90 ? -3.296 -3.631 -4.620 1.00 92.38 90 ILE A C 1
ATOM 708 O O . ILE A 1 90 ? -3.590 -3.972 -3.480 1.00 92.38 90 ILE A O 1
ATOM 712 N N . VAL A 1 91 ? -4.193 -3.144 -5.481 1.00 93.44 91 VAL A N 1
ATOM 713 C CA . VAL A 1 91 ? -5.605 -2.929 -5.139 1.00 93.44 91 VAL A CA 1
ATOM 714 C C . VAL A 1 91 ? -6.280 -4.236 -4.738 1.00 93.44 91 VAL A C 1
ATOM 716 O O . VAL A 1 91 ? -6.958 -4.267 -3.719 1.00 93.44 91 VAL A O 1
ATOM 719 N N . ASN A 1 92 ? -6.072 -5.318 -5.491 1.00 93.62 92 ASN A N 1
ATOM 720 C CA . ASN A 1 92 ? -6.666 -6.615 -5.173 1.00 93.62 92 ASN A CA 1
ATOM 721 C C . ASN A 1 92 ? -6.137 -7.165 -3.844 1.00 93.62 92 ASN A C 1
ATOM 723 O O . ASN A 1 92 ? -6.935 -7.583 -3.016 1.00 93.62 92 ASN A O 1
ATOM 727 N N . ALA A 1 93 ? -4.824 -7.082 -3.594 1.00 93.38 93 ALA A N 1
ATOM 728 C CA . ALA A 1 93 ? -4.248 -7.517 -2.321 1.00 93.38 93 ALA A CA 1
ATOM 729 C C . ALA A 1 93 ? -4.831 -6.746 -1.123 1.00 93.38 93 ALA A C 1
ATOM 731 O O . ALA A 1 93 ? -5.136 -7.340 -0.092 1.00 93.38 93 ALA A O 1
ATOM 732 N N . LEU A 1 94 ? -5.024 -5.431 -1.268 1.00 93.69 94 LEU A N 1
ATOM 733 C CA . LEU A 1 94 ? -5.642 -4.599 -0.234 1.00 93.69 94 LEU A CA 1
ATOM 734 C C . LEU A 1 94 ? -7.144 -4.873 -0.093 1.00 93.69 94 LEU A C 1
ATOM 736 O O . LEU A 1 94 ? -7.655 -4.875 1.023 1.00 93.69 94 LEU A O 1
ATOM 740 N N . ARG A 1 95 ? -7.852 -5.142 -1.194 1.00 93.31 95 ARG A N 1
ATOM 741 C CA . ARG A 1 95 ? -9.280 -5.490 -1.184 1.00 93.31 95 ARG A CA 1
ATOM 742 C C . ARG A 1 95 ? -9.535 -6.817 -0.480 1.00 93.31 95 ARG A C 1
ATOM 744 O O 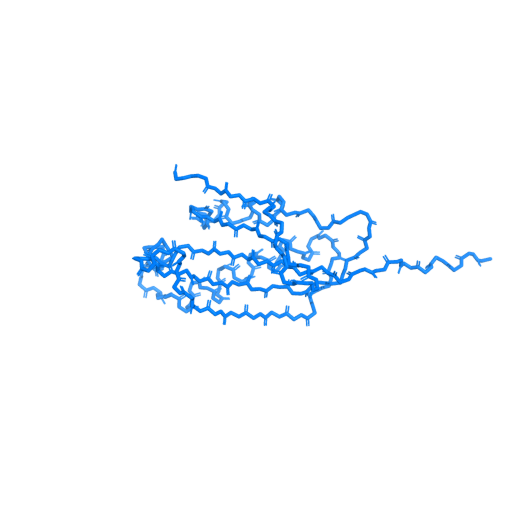. ARG A 1 95 ? -10.423 -6.879 0.366 1.00 93.31 95 ARG A O 1
ATOM 751 N N . ASP A 1 96 ? -8.738 -7.840 -0.773 1.00 92.19 96 ASP A N 1
ATOM 752 C CA . ASP A 1 96 ? -8.845 -9.159 -0.137 1.00 92.19 96 ASP A CA 1
ATOM 753 C C . ASP A 1 96 ? -8.639 -9.068 1.385 1.00 92.19 96 ASP A C 1
ATOM 755 O O . ASP A 1 96 ? -9.273 -9.792 2.153 1.00 92.19 96 ASP A O 1
ATOM 759 N N . ALA A 1 97 ? -7.808 -8.119 1.824 1.00 90.00 97 ALA A N 1
ATOM 760 C CA . ALA A 1 97 ? -7.555 -7.804 3.226 1.00 90.00 97 ALA A CA 1
ATOM 761 C C . ALA A 1 97 ? -8.483 -6.717 3.813 1.00 90.00 97 ALA A C 1
ATOM 763 O O . ALA A 1 97 ? -8.275 -6.288 4.941 1.00 90.00 97 ALA A O 1
ATOM 764 N N . ARG A 1 98 ? -9.523 -6.285 3.081 1.00 91.00 98 ARG A N 1
ATOM 765 C CA . ARG A 1 98 ? -10.522 -5.270 3.491 1.00 91.00 98 ARG A CA 1
ATOM 766 C C . ARG A 1 98 ? -9.998 -3.835 3.664 1.00 91.00 98 ARG A C 1
ATOM 768 O O . ARG A 1 98 ? -10.742 -2.973 4.117 1.00 91.00 98 ARG A O 1
ATOM 775 N N . PHE A 1 99 ? -8.786 -3.535 3.205 1.00 91.44 99 PHE A N 1
ATOM 776 C CA . PHE A 1 99 ? -8.180 -2.195 3.227 1.00 91.44 99 PHE A CA 1
ATOM 777 C C . PHE A 1 99 ? -8.474 -1.348 1.974 1.00 91.44 99 PHE A C 1
ATOM 779 O O . PHE A 1 99 ? -7.849 -0.309 1.769 1.00 91.44 99 PHE A O 1
ATOM 786 N N . SER A 1 100 ? -9.387 -1.775 1.091 1.00 91.38 100 SER A N 1
ATOM 787 C CA . SER A 1 100 ? -9.696 -1.035 -0.145 1.00 91.38 100 SER A CA 1
ATOM 788 C C . SER A 1 100 ? -10.756 0.056 0.013 1.00 91.38 100 SER A C 1
ATOM 790 O O . SER A 1 100 ? -10.911 0.863 -0.901 1.00 91.38 100 SER A O 1
ATOM 792 N N . LYS A 1 101 ? -11.500 0.098 1.126 1.00 90.31 101 LYS A N 1
ATOM 793 C CA . LYS A 1 101 ? -12.598 1.059 1.315 1.00 90.31 101 LYS A CA 1
ATOM 794 C C . LYS A 1 101 ? -12.058 2.494 1.325 1.00 90.31 101 LYS A C 1
ATOM 796 O O . LYS A 1 101 ? -11.223 2.845 2.153 1.00 90.31 101 LYS A O 1
ATOM 801 N N . GLY A 1 102 ? -12.515 3.304 0.368 1.00 88.62 102 GLY A N 1
ATOM 802 C CA . GLY A 1 102 ? -12.043 4.676 0.152 1.00 88.62 102 GLY A CA 1
ATOM 803 C C . GLY A 1 102 ? -10.576 4.796 -0.290 1.00 88.62 102 GLY A C 1
ATOM 804 O O . GLY A 1 102 ? -10.030 5.899 -0.289 1.00 88.62 102 GLY A O 1
ATOM 805 N N . LEU A 1 103 ? -9.930 3.687 -0.676 1.00 93.50 103 LEU A N 1
ATOM 806 C CA . LEU A 1 103 ? -8.550 3.677 -1.158 1.00 93.50 103 LEU A CA 1
ATOM 807 C C . LEU A 1 103 ? -8.426 4.494 -2.444 1.00 93.50 103 LEU A C 1
ATOM 809 O O . LEU A 1 103 ? -9.129 4.257 -3.430 1.00 93.50 103 LEU A O 1
ATOM 813 N N . CYS A 1 104 ? -7.445 5.388 -2.477 1.00 93.06 104 CYS A N 1
ATOM 814 C CA . CYS A 1 104 ? -7.093 6.144 -3.667 1.00 93.06 104 CYS A CA 1
ATOM 815 C C . CYS A 1 104 ? -5.627 5.902 -4.027 1.00 93.06 104 CYS A C 1
ATOM 817 O O . CYS A 1 104 ? -4.737 6.083 -3.201 1.00 93.06 104 CYS A O 1
ATOM 819 N N . VAL A 1 105 ? -5.357 5.492 -5.268 1.00 94.06 105 VAL A N 1
ATOM 820 C CA . VAL A 1 105 ? -3.994 5.270 -5.763 1.00 94.06 105 VAL A CA 1
ATOM 821 C C . VAL A 1 105 ? -3.690 6.247 -6.883 1.00 94.06 105 VAL A C 1
ATOM 823 O O . VAL A 1 105 ? -4.402 6.329 -7.887 1.00 94.06 105 VAL A O 1
ATOM 826 N N . LYS A 1 106 ? -2.591 6.980 -6.733 1.00 93.50 106 LYS A N 1
ATOM 827 C CA . LYS A 1 106 ? -2.137 8.005 -7.672 1.00 93.50 106 LYS A CA 1
ATOM 828 C C . LYS A 1 106 ? -0.717 7.716 -8.125 1.00 93.50 106 LYS A C 1
ATOM 830 O O . LYS A 1 106 ? 0.111 7.248 -7.349 1.00 93.50 106 LYS A O 1
ATOM 835 N N . ARG A 1 107 ? -0.405 8.065 -9.369 1.00 91.25 107 ARG A N 1
ATOM 836 C CA . ARG A 1 107 ? 0.969 8.203 -9.856 1.00 91.25 107 ARG A CA 1
ATOM 837 C C . ARG A 1 107 ? 1.413 9.643 -9.681 1.00 91.25 107 ARG A C 1
ATOM 839 O O . ARG A 1 107 ? 0.705 10.538 -10.137 1.00 91.25 107 ARG A O 1
ATOM 846 N N . ARG A 1 108 ? 2.585 9.867 -9.094 1.00 88.38 108 ARG A N 1
ATOM 847 C CA . ARG A 1 108 ? 3.209 11.191 -8.985 1.00 88.38 108 ARG A CA 1
ATOM 848 C C . ARG A 1 108 ? 4.257 11.380 -10.082 1.00 88.38 108 ARG A C 1
ATOM 850 O O . ARG A 1 108 ? 5.120 10.522 -10.277 1.00 88.38 108 ARG A O 1
ATOM 857 N N . TYR A 1 109 ? 4.188 12.512 -10.771 1.00 83.75 109 TYR A N 1
ATOM 858 C CA . TYR A 1 109 ? 5.167 12.951 -11.768 1.00 83.75 109 TYR A CA 1
ATOM 859 C C . TYR A 1 109 ? 6.131 13.990 -11.178 1.00 83.75 109 TYR A C 1
ATOM 861 O O . TYR A 1 109 ? 5.863 14.574 -10.128 1.00 83.75 109 TYR A O 1
ATOM 869 N N . GLU A 1 110 ? 7.256 14.233 -11.856 1.00 75.50 110 GLU A N 1
ATOM 870 C CA . GLU A 1 110 ? 8.313 15.154 -11.396 1.00 75.50 110 GLU A CA 1
ATOM 871 C C . GLU A 1 110 ? 7.826 16.600 -11.202 1.00 75.50 110 GLU A C 1
ATOM 873 O O . GLU A 1 110 ? 8.330 17.316 -10.345 1.00 75.50 110 GLU A O 1
ATOM 878 N N . ASN A 1 111 ? 6.790 17.019 -11.930 1.00 78.62 111 ASN A N 1
ATOM 879 C CA . ASN A 1 111 ? 6.166 18.341 -11.811 1.00 78.62 111 ASN A CA 1
ATOM 880 C C . ASN A 1 111 ? 5.115 18.439 -10.687 1.00 78.62 111 ASN A C 1
ATOM 882 O O . ASN A 1 111 ? 4.285 19.343 -10.712 1.00 78.62 111 ASN A O 1
ATOM 886 N N . ASN A 1 112 ? 5.107 17.503 -9.730 1.00 72.50 112 ASN A N 1
ATOM 887 C CA . ASN A 1 112 ? 4.088 17.375 -8.679 1.00 72.50 112 ASN A CA 1
ATOM 888 C C . ASN A 1 112 ? 2.651 17.182 -9.190 1.00 72.50 112 ASN A C 1
ATOM 890 O O . ASN A 1 112 ? 1.710 17.249 -8.397 1.00 72.50 112 ASN A O 1
ATOM 894 N N . ASN A 1 113 ? 2.462 16.881 -10.478 1.00 84.62 113 ASN A N 1
ATOM 895 C CA . ASN A 1 113 ? 1.162 16.448 -10.961 1.00 84.62 113 ASN A CA 1
ATOM 896 C C . ASN A 1 113 ? 0.903 15.003 -10.549 1.00 84.62 113 ASN A C 1
ATOM 898 O O . ASN A 1 113 ? 1.812 14.170 -10.462 1.00 84.62 113 ASN A O 1
ATOM 902 N N . TYR A 1 114 ? -0.378 14.713 -10.352 1.00 87.31 114 TYR A N 1
ATOM 903 C CA . TYR A 1 114 ? -0.861 13.384 -10.034 1.00 87.31 114 TYR A CA 1
ATOM 904 C C . TYR A 1 114 ? -1.759 12.888 -11.157 1.00 87.31 114 TYR A C 1
ATOM 906 O O . TYR A 1 114 ? -2.640 13.610 -11.620 1.00 87.31 114 TYR A O 1
ATOM 914 N N . GLN A 1 115 ? -1.561 11.640 -11.562 1.00 90.44 115 GLN A N 1
ATOM 915 C CA . GLN A 1 115 ? -2.553 10.900 -12.331 1.00 90.44 115 GLN A CA 1
ATOM 916 C C . GLN A 1 115 ? -3.255 9.941 -11.385 1.00 90.44 115 GLN A C 1
ATOM 918 O O . GLN A 1 115 ? -2.602 9.114 -10.748 1.00 90.44 115 GLN A O 1
ATOM 923 N N . LEU A 1 116 ? -4.577 10.042 -11.306 1.00 91.25 116 LEU A N 1
ATOM 924 C CA . LEU A 1 116 ? -5.386 9.050 -10.617 1.00 91.25 116 LEU A CA 1
ATOM 925 C C . LEU A 1 116 ? -5.271 7.716 -11.362 1.00 91.25 116 LEU A C 1
ATOM 927 O O . LEU A 1 116 ? -5.532 7.656 -12.562 1.00 91.25 116 LEU A O 1
ATOM 931 N N . LEU A 1 117 ? -4.832 6.673 -10.662 1.00 90.81 117 LEU A N 1
ATOM 932 C CA . LEU A 1 117 ? -4.743 5.314 -11.198 1.00 90.81 117 LEU A CA 1
ATOM 933 C C . LEU A 1 117 ? -5.928 4.465 -10.750 1.00 90.81 117 LEU A C 1
ATOM 935 O O . LEU A 1 117 ? -6.369 3.592 -11.490 1.00 90.81 117 LEU A O 1
ATOM 939 N N . PHE A 1 118 ? -6.424 4.717 -9.540 1.00 91.94 118 PHE A N 1
ATOM 940 C CA . PHE A 1 118 ? -7.542 3.999 -8.953 1.00 91.94 118 PHE A CA 1
ATOM 941 C C . PHE A 1 118 ? -8.193 4.838 -7.854 1.00 91.94 118 PHE A C 1
ATOM 943 O O . PHE A 1 118 ? -7.499 5.548 -7.125 1.00 91.94 118 PHE A O 1
ATOM 950 N N . GLN A 1 119 ? -9.509 4.719 -7.719 1.00 92.25 119 GLN A N 1
ATOM 951 C CA . GLN A 1 119 ? -10.269 5.253 -6.599 1.00 92.25 119 GLN A CA 1
ATOM 952 C C . GLN A 1 119 ? -11.422 4.298 -6.317 1.00 92.25 119 GLN A C 1
ATOM 954 O O . GLN A 1 119 ? -12.272 4.099 -7.186 1.00 92.25 119 GLN A O 1
ATOM 959 N N . GLU A 1 120 ? -11.444 3.716 -5.123 1.00 88.62 120 GLU A N 1
ATOM 960 C CA . GLU A 1 120 ? -12.620 2.986 -4.663 1.00 88.62 120 GLU A CA 1
ATOM 961 C C . GLU A 1 120 ? -13.688 4.017 -4.277 1.00 88.62 120 GLU A C 1
ATOM 963 O O . GLU A 1 120 ? -13.423 4.945 -3.508 1.00 88.62 120 GLU A O 1
ATOM 968 N N . SER A 1 121 ? -14.873 3.891 -4.872 1.00 72.62 121 SER A N 1
ATOM 969 C CA . SER A 1 121 ? -16.055 4.646 -4.437 1.00 72.62 121 SER A CA 1
ATOM 970 C C . SER A 1 121 ? -16.650 3.947 -3.211 1.00 72.62 121 SER A C 1
ATOM 972 O O . SER A 1 121 ? -16.515 2.729 -3.113 1.00 72.62 121 SER A O 1
ATOM 974 N N . GLU A 1 122 ? -17.231 4.718 -2.285 1.00 54.75 122 GLU A N 1
ATOM 975 C CA . GLU A 1 122 ? -17.808 4.236 -1.011 1.00 54.75 122 GLU A CA 1
ATOM 976 C C . GLU A 1 122 ? -18.689 2.983 -1.126 1.00 54.75 122 GLU A C 1
ATOM 978 O O . GLU A 1 122 ? -19.492 2.894 -2.085 1.00 54.75 122 GLU A O 1
#

Sequence (122 aa):
MIVKIPYTQVVNIQLEFPLDVLVELSEERGLDSTVDEDVIPLVHKAILTQNIIIRNTELEILWGKGQLQQVLVYRVSLIAPPPTLNVGCIVNALRDARFSKGLCVKRRYENNNYQLLFQESE

Radius of gyration: 15.35 Å; chains: 1; bounding box: 44×30×48 Å

pLDDT: mean 85.74, std 11.81, range [42.22, 95.62]

Foldseek 3Di:
DDPPPQDKDKWKKKKKAFVVQQQVVCPPVDNVCCCVVPLVVLQVVLQVVQVKDWDDKDWDWDQPDPNPTIIIMIMTIIIGGPPDDDCVSSLVSCVVVVRNVQMWMWIADPVRDTDTPDGDDD